Protein AF-A0A1Q5CRH5-F1 (afdb_monomer_lite)

Sequence (179 aa):
MADRIETHRKMARRMYQSQVDGYKVGRIERHGGWTADGQVHEPYELTLFSPKRGDWTVTVRPDYPDPNPEFQMYWTGMPDFGIRDYEVFPHEDGWVCRMVFKGTTRDGAEIVAHQVDFATVDEQGRVVRMEWYTDPNQWLRVWSAASGKTVDEVSALFNTLDGFQRLIDETIAGRDARG

Foldseek 3Di:
DVVLLVLLVVLVCQVAVQQQCVLVVVARDQAQSFFSVRADPDWDKAWEAEPLPGIDIDIDDRCPDGCNLVVNLLCLFFSNWGWPDKDWAGDNFHIKIWTKIWGAGPVGDIAIWTKIKDFGADPRRGGRYIYIYTDVVSVLVSLCSSQVNDSVQLVVLVVDPCSSVCSSVNRNVVSVVVD

Radius of gyration: 16.52 Å; chains: 1; bounding box: 41×30×46 Å

Secondary structure (DSSP, 8-state):
-HHHHHHHHHHHHHHHHHHHHHHHHTS-----TTBSSS---S-EEEEEEETTTEEEEEEE-TT----HHHHHHHHHH-TT-EEEEEEEEEETTEEEEEEEEEEE-TTS-EEEEEEEEEEEE-TTSBEEEEEEEE-HHHHHHHHHHHHS--HHHHHHHTTSTTHHHHHHHHHHHHHHTT-

Structure (mmCIF, N/CA/C/O backbone):
data_AF-A0A1Q5CRH5-F1
#
_entry.id   AF-A0A1Q5CRH5-F1
#
loop_
_atom_site.group_PDB
_atom_site.id
_atom_site.type_symbol
_atom_site.label_atom_id
_atom_site.label_alt_id
_atom_site.label_comp_id
_atom_site.label_asym_id
_atom_site.label_entity_id
_atom_site.label_seq_id
_atom_site.pdbx_PDB_ins_code
_atom_site.Cartn_x
_atom_site.Cartn_y
_atom_site.Cartn_z
_atom_site.occupancy
_atom_site.B_iso_or_equiv
_atom_site.auth_seq_id
_atom_site.auth_comp_id
_atom_site.auth_asym_id
_atom_site.auth_atom_id
_atom_site.pdbx_PDB_model_num
ATOM 1 N N . MET A 1 1 ? -18.816 -4.251 21.881 1.00 57.50 1 MET A N 1
ATOM 2 C CA . MET A 1 1 ? -17.862 -5.177 21.228 1.00 57.50 1 MET A CA 1
ATOM 3 C C . MET A 1 1 ? -18.204 -5.430 19.760 1.00 57.50 1 MET A C 1
ATOM 5 O O . MET A 1 1 ? -17.413 -5.019 18.925 1.00 57.50 1 MET A O 1
ATOM 9 N N . ALA A 1 2 ? -19.376 -5.986 19.408 1.00 65.56 2 ALA A N 1
ATOM 10 C CA . ALA A 1 2 ? -19.732 -6.278 18.002 1.00 65.56 2 ALA A CA 1
ATOM 11 C C . ALA A 1 2 ? -19.656 -5.065 17.041 1.00 65.56 2 ALA A C 1
ATOM 13 O O . ALA A 1 2 ? -19.235 -5.213 15.897 1.00 65.56 2 ALA A O 1
ATOM 14 N N . ASP A 1 3 ? -19.990 -3.865 17.522 1.00 88.00 3 ASP A N 1
ATOM 15 C CA . ASP A 1 3 ? -19.958 -2.626 16.730 1.00 88.00 3 ASP A CA 1
ATOM 16 C C . ASP A 1 3 ? -18.531 -2.162 16.362 1.00 88.00 3 ASP A C 1
ATOM 18 O O . ASP A 1 3 ? -18.284 -1.657 15.266 1.00 88.00 3 ASP A O 1
ATOM 22 N N . ARG A 1 4 ? -17.547 -2.418 17.237 1.00 93.94 4 ARG A N 1
ATOM 23 C CA . ARG A 1 4 ? -16.144 -2.011 17.032 1.00 93.94 4 ARG A CA 1
ATOM 24 C C . ARG A 1 4 ? -15.455 -2.884 15.981 1.00 93.94 4 ARG A C 1
ATOM 26 O O . ARG A 1 4 ? -14.857 -2.364 15.047 1.00 93.94 4 ARG A O 1
ATOM 33 N N . ILE A 1 5 ? -15.640 -4.203 16.067 1.00 97.12 5 ILE A N 1
ATOM 34 C CA . ILE A 1 5 ? -15.132 -5.161 15.069 1.00 97.12 5 ILE A CA 1
ATOM 35 C C . ILE A 1 5 ? -15.723 -4.866 13.681 1.00 97.12 5 ILE A C 1
ATOM 37 O O . ILE A 1 5 ? -15.003 -4.872 12.682 1.00 97.12 5 ILE A O 1
ATOM 41 N N . GLU A 1 6 ? -17.026 -4.578 13.597 1.00 96.69 6 GLU A N 1
ATOM 42 C CA . GLU A 1 6 ? -17.661 -4.207 12.326 1.00 96.69 6 GLU A CA 1
ATOM 43 C C . GLU A 1 6 ? -17.150 -2.860 11.795 1.00 96.69 6 GLU A C 1
ATOM 45 O O . GLU A 1 6 ? -16.916 -2.716 10.593 1.00 96.69 6 GLU A O 1
ATOM 50 N N . THR A 1 7 ? -16.912 -1.887 12.675 1.00 96.12 7 THR A N 1
ATOM 51 C CA . THR A 1 7 ? -16.286 -0.611 12.302 1.00 96.12 7 THR A CA 1
ATOM 52 C C . THR A 1 7 ? -14.900 -0.832 11.693 1.00 96.12 7 THR A C 1
ATOM 54 O O . THR A 1 7 ? -14.635 -0.343 10.595 1.00 96.12 7 THR A O 1
ATOM 57 N N . HIS A 1 8 ? -14.047 -1.644 12.320 1.00 97.69 8 HIS A N 1
ATOM 58 C CA . HIS A 1 8 ? -12.714 -1.957 11.796 1.00 97.69 8 HIS A CA 1
ATOM 59 C C . HIS A 1 8 ? -12.765 -2.714 10.466 1.00 97.69 8 HIS A C 1
ATOM 61 O O . HIS A 1 8 ? -12.000 -2.411 9.551 1.00 97.69 8 HIS A O 1
ATOM 67 N N . ARG A 1 9 ? -13.730 -3.627 10.296 1.00 96.94 9 ARG A N 1
ATOM 68 C CA . ARG A 1 9 ? -13.981 -4.292 9.008 1.00 96.94 9 ARG A CA 1
ATOM 69 C C . ARG A 1 9 ? -14.303 -3.283 7.902 1.00 96.94 9 ARG A C 1
ATOM 71 O O . ARG A 1 9 ? -13.765 -3.387 6.799 1.00 96.94 9 ARG A O 1
ATOM 78 N N . LYS A 1 10 ? -15.160 -2.295 8.184 1.00 95.44 10 LYS A N 1
ATOM 79 C CA . LYS A 1 10 ? -15.507 -1.225 7.232 1.00 95.44 10 LYS A CA 1
ATOM 80 C C . LYS A 1 10 ? -14.312 -0.323 6.927 1.00 95.44 10 LYS A C 1
ATOM 82 O O . LYS A 1 10 ? -14.098 0.003 5.760 1.00 95.44 10 LYS A O 1
ATOM 87 N N . MET A 1 11 ? -13.528 0.048 7.941 1.00 96.19 11 MET A N 1
ATOM 88 C CA . MET A 1 11 ? -12.302 0.838 7.777 1.00 96.19 11 MET A CA 1
ATOM 89 C C . MET A 1 11 ? -11.299 0.129 6.863 1.00 96.19 11 MET A C 1
ATOM 91 O O . MET A 1 11 ? -10.897 0.703 5.851 1.00 96.19 11 MET A O 1
ATOM 95 N N . ALA A 1 12 ? -10.984 -1.137 7.150 1.00 96.06 12 ALA A N 1
ATOM 96 C CA . ALA A 1 12 ? -10.103 -1.961 6.328 1.00 96.06 12 ALA A CA 1
ATOM 97 C C . ALA A 1 12 ? -10.615 -2.064 4.884 1.00 96.06 12 ALA A C 1
ATOM 99 O O . ALA A 1 12 ? -9.868 -1.842 3.934 1.00 96.06 12 ALA A O 1
ATOM 100 N N . ARG A 1 13 ? -11.917 -2.318 4.691 1.00 94.25 13 ARG A N 1
ATOM 101 C CA . ARG A 1 13 ? -12.504 -2.366 3.346 1.00 94.25 13 ARG A CA 1
ATOM 102 C C . ARG A 1 13 ? -12.316 -1.049 2.593 1.00 94.25 13 ARG A C 1
ATOM 104 O O . ARG A 1 13 ? -11.924 -1.090 1.432 1.00 94.25 13 ARG A O 1
ATOM 111 N N . ARG A 1 14 ? -12.560 0.103 3.231 1.00 91.94 14 ARG A N 1
ATOM 112 C CA . ARG A 1 14 ? -12.298 1.417 2.614 1.00 91.94 14 ARG A CA 1
ATOM 113 C C . ARG A 1 14 ? -10.829 1.560 2.222 1.00 91.94 14 ARG A C 1
ATOM 115 O O . ARG A 1 14 ? -10.560 2.017 1.121 1.00 91.94 14 ARG A O 1
ATOM 122 N N . MET A 1 15 ? -9.907 1.136 3.085 1.00 91.56 15 MET A N 1
ATOM 123 C CA . MET A 1 15 ? -8.467 1.238 2.840 1.00 91.56 15 MET A CA 1
ATOM 124 C C . MET A 1 15 ? -7.998 0.426 1.624 1.00 91.56 15 MET A C 1
ATOM 126 O O . MET A 1 15 ? -7.237 0.938 0.807 1.00 91.56 15 MET A O 1
ATOM 130 N N . TYR A 1 16 ? -8.446 -0.826 1.497 1.00 94.19 16 TYR A N 1
ATOM 131 C CA . TYR A 1 16 ? -7.908 -1.749 0.490 1.00 94.19 16 TYR A CA 1
ATOM 132 C C . TYR A 1 16 ? -8.690 -1.758 -0.827 1.00 94.19 16 TYR A C 1
ATOM 134 O O . TYR A 1 16 ? -8.110 -2.047 -1.871 1.00 94.19 16 TYR A O 1
ATOM 142 N N . GLN A 1 17 ? -9.981 -1.402 -0.829 1.00 92.75 17 GLN A N 1
ATOM 143 C CA . GLN A 1 17 ? -10.807 -1.461 -2.044 1.00 92.75 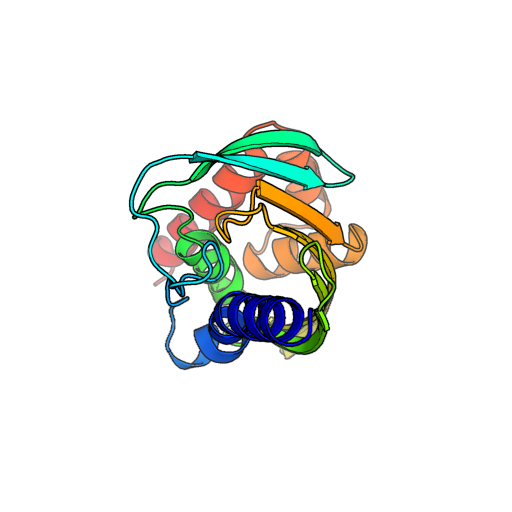17 GLN A CA 1
ATOM 144 C C . GLN A 1 17 ? -10.270 -0.561 -3.169 1.00 92.75 17 GLN A C 1
ATOM 146 O O . GLN A 1 17 ? -10.294 -0.963 -4.331 1.00 92.75 17 GLN A O 1
ATOM 151 N N . SER A 1 18 ? -9.726 0.621 -2.855 1.00 90.75 18 SER A N 1
ATOM 152 C CA . SER A 1 18 ? -9.128 1.479 -3.889 1.00 90.75 18 SER A CA 1
ATOM 153 C C . SER A 1 18 ? -7.883 0.862 -4.519 1.00 90.75 18 SER A C 1
ATOM 155 O O . SER A 1 18 ? -7.620 1.110 -5.688 1.00 90.75 18 SER A O 1
ATOM 157 N N . GLN A 1 19 ? -7.151 0.014 -3.800 1.00 93.81 19 GLN A N 1
ATOM 158 C CA . GLN A 1 19 ? -5.994 -0.711 -4.333 1.00 93.81 19 GLN A CA 1
ATOM 159 C C . GLN A 1 19 ? -6.399 -1.947 -5.154 1.00 93.81 19 GLN A C 1
ATOM 161 O O . GLN A 1 19 ? -5.627 -2.410 -5.994 1.00 93.81 19 GLN A O 1
ATOM 166 N N . VAL A 1 20 ? -7.613 -2.468 -4.944 1.00 95.25 20 VAL A N 1
ATOM 167 C CA . VAL A 1 20 ? -8.222 -3.517 -5.782 1.00 95.25 20 VAL A CA 1
ATOM 168 C C . VAL A 1 20 ? -8.692 -2.939 -7.117 1.00 95.25 20 VAL A C 1
ATOM 170 O O . VAL A 1 20 ? -8.466 -3.529 -8.173 1.00 95.25 20 VAL A O 1
ATOM 173 N N . ASP A 1 21 ? -9.356 -1.782 -7.084 1.00 94.50 21 ASP A N 1
ATOM 174 C CA . ASP A 1 21 ? -10.019 -1.215 -8.263 1.00 94.50 21 ASP A CA 1
ATOM 175 C C . ASP A 1 21 ? -9.218 -0.118 -8.968 1.00 94.50 21 ASP A C 1
ATOM 177 O O . ASP A 1 21 ? -9.539 0.231 -10.104 1.00 94.50 21 ASP A O 1
ATOM 181 N N . GLY A 1 22 ? -8.165 0.406 -8.340 1.00 92.88 22 GLY A N 1
ATOM 182 C CA . GLY A 1 22 ? -7.476 1.609 -8.800 1.00 92.88 22 GLY A CA 1
ATOM 183 C C . GLY A 1 22 ? -6.923 1.511 -10.214 1.00 92.88 22 GLY A C 1
ATOM 184 O O . GLY A 1 22 ? -7.047 2.460 -10.983 1.00 92.88 22 GLY A O 1
ATOM 185 N N . TYR A 1 23 ? -6.412 0.339 -10.602 1.00 93.56 23 TYR A N 1
ATOM 186 C CA . TYR A 1 23 ? -5.888 0.111 -11.952 1.00 93.56 23 TYR A CA 1
ATOM 187 C C . TYR A 1 23 ? -6.978 0.227 -13.034 1.00 93.56 23 TYR A C 1
ATOM 189 O O . TYR A 1 23 ? -6.695 0.607 -14.166 1.00 93.56 23 TYR A O 1
ATOM 197 N N . LYS A 1 24 ? -8.245 -0.059 -12.697 1.00 94.06 24 LYS A N 1
ATOM 198 C CA . LYS A 1 24 ? -9.378 0.022 -13.638 1.00 94.06 24 LYS A CA 1
ATOM 199 C C . LYS A 1 24 ? -9.745 1.466 -13.962 1.00 94.06 24 LYS A C 1
ATOM 201 O O . LYS A 1 24 ? -10.262 1.739 -15.040 1.00 94.06 24 LYS A O 1
ATOM 206 N N . VAL A 1 25 ? -9.517 2.369 -13.011 1.00 93.19 25 VAL A N 1
ATOM 207 C CA . VAL A 1 25 ? -9.878 3.793 -13.103 1.00 93.19 25 VAL A CA 1
ATOM 208 C C . VAL A 1 25 ? -8.656 4.708 -13.227 1.00 93.19 25 VAL A C 1
ATOM 210 O O . VAL A 1 25 ? -8.808 5.920 -13.345 1.00 93.19 25 VAL A O 1
ATOM 213 N N . GLY A 1 26 ? -7.448 4.140 -13.205 1.00 92.94 26 GLY A N 1
ATOM 214 C CA . GLY A 1 26 ? -6.181 4.858 -13.324 1.00 92.94 26 GLY A CA 1
ATOM 215 C C . GLY A 1 26 ? -5.833 5.743 -12.125 1.00 92.94 26 GLY A C 1
ATOM 216 O O . GLY A 1 26 ? -5.018 6.653 -12.274 1.00 92.94 26 GLY A O 1
ATOM 217 N N . ARG A 1 27 ? -6.441 5.519 -10.951 1.00 93.62 27 ARG A N 1
ATOM 218 C CA . ARG A 1 27 ? -6.162 6.276 -9.718 1.00 93.62 27 ARG A CA 1
ATOM 219 C C . ARG A 1 27 ? -6.552 5.509 -8.461 1.00 93.62 27 ARG A C 1
ATOM 221 O O . ARG A 1 27 ? -7.506 4.738 -8.469 1.00 93.62 27 ARG A O 1
ATOM 228 N N . ILE A 1 28 ? -5.849 5.771 -7.367 1.00 91.62 28 ILE A N 1
ATOM 229 C CA . ILE A 1 28 ? -6.234 5.315 -6.034 1.00 91.62 28 ILE A CA 1
ATOM 230 C C . ILE A 1 28 ? -7.099 6.394 -5.403 1.00 91.62 28 ILE A C 1
ATOM 232 O O . ILE A 1 28 ? -6.648 7.507 -5.125 1.00 91.62 28 ILE A O 1
ATOM 236 N N . GLU A 1 29 ? -8.362 6.062 -5.176 1.00 85.69 29 GLU A N 1
ATOM 237 C CA . GLU A 1 29 ? -9.244 6.918 -4.401 1.00 85.69 29 GLU A CA 1
ATOM 238 C C . GLU A 1 29 ? -8.731 7.020 -2.961 1.00 85.69 29 GLU A C 1
ATOM 240 O O . GLU A 1 29 ? -8.411 6.013 -2.316 1.00 85.69 29 GLU A O 1
ATOM 245 N N . ARG A 1 30 ? -8.686 8.250 -2.441 1.00 74.38 30 ARG A N 1
ATOM 246 C CA . ARG A 1 30 ? -8.348 8.525 -1.041 1.00 74.38 30 ARG A CA 1
ATOM 247 C C . ARG A 1 30 ? -9.538 8.148 -0.166 1.00 74.38 30 ARG A C 1
ATOM 249 O O . ARG A 1 30 ? -10.327 8.984 0.262 1.00 74.38 30 ARG A O 1
ATOM 256 N N . HIS A 1 31 ? -9.729 6.856 0.031 1.00 64.56 31 HIS A N 1
ATOM 257 C CA . HIS A 1 31 ? -10.769 6.351 0.904 1.00 64.56 31 HIS A CA 1
ATOM 258 C C . HIS A 1 31 ? -10.278 6.423 2.349 1.00 64.56 31 HIS A C 1
ATOM 260 O O . HIS A 1 31 ? -9.211 5.906 2.673 1.00 64.56 31 HIS A O 1
ATOM 266 N N . GLY A 1 32 ? -11.058 7.073 3.216 1.00 75.44 32 GLY A N 1
ATOM 267 C CA . GLY A 1 32 ? -10.768 7.279 4.636 1.00 75.44 32 GLY A CA 1
ATOM 268 C C . GLY A 1 32 ? -10.768 5.991 5.466 1.00 75.44 32 GLY A C 1
ATOM 269 O O . GLY A 1 32 ? -11.573 5.809 6.372 1.00 75.44 32 GLY A O 1
ATOM 270 N N . GLY A 1 33 ? -9.878 5.053 5.162 1.00 84.94 33 GLY A N 1
ATOM 271 C CA . GLY A 1 33 ? -9.592 3.914 6.033 1.00 84.94 33 GLY A CA 1
ATOM 272 C C . GLY A 1 33 ? -8.888 4.323 7.331 1.00 84.94 33 GLY A C 1
ATOM 273 O O . GLY A 1 33 ? -8.832 3.530 8.261 1.00 84.94 33 GLY A O 1
ATOM 274 N N . TRP A 1 34 ? -8.381 5.557 7.397 1.00 92.62 34 TRP A N 1
ATOM 275 C CA . TRP A 1 34 ? -7.610 6.094 8.520 1.00 92.62 34 TRP A CA 1
ATOM 276 C C . TRP A 1 34 ? -8.451 6.442 9.747 1.00 92.62 34 TRP A C 1
ATOM 278 O O . TRP A 1 34 ? -7.933 6.423 10.858 1.00 92.62 34 TRP A O 1
ATOM 288 N N . THR A 1 35 ? -9.744 6.716 9.568 1.00 93.88 35 THR A N 1
ATOM 289 C CA . THR A 1 35 ? -10.670 7.020 10.665 1.00 93.88 35 THR A CA 1
ATOM 290 C C . THR A 1 35 ? -11.991 6.271 10.495 1.00 93.88 35 THR A C 1
ATOM 292 O O . THR A 1 35 ? -12.357 5.864 9.388 1.00 93.88 35 THR A O 1
ATOM 295 N N . ALA A 1 36 ? -12.730 6.067 11.586 1.00 94.31 36 ALA A N 1
ATOM 296 C CA . ALA A 1 36 ? -14.003 5.345 11.592 1.00 94.31 36 ALA A CA 1
ATOM 297 C C . ALA A 1 36 ? -15.079 6.014 10.717 1.00 94.31 36 ALA A C 1
ATOM 299 O O . ALA A 1 36 ? -15.804 5.333 9.984 1.00 94.31 36 ALA A O 1
ATOM 300 N N . ASP A 1 37 ? -15.138 7.342 10.703 1.00 92.44 37 ASP A N 1
ATOM 301 C CA . ASP A 1 37 ? -16.061 8.121 9.870 1.00 92.44 37 ASP A CA 1
ATOM 302 C C . ASP A 1 37 ? -15.543 8.369 8.442 1.00 92.44 37 ASP A C 1
ATOM 304 O O . ASP A 1 37 ? -16.307 8.745 7.554 1.00 92.44 37 ASP A O 1
ATOM 308 N N . GLY A 1 38 ? -14.267 8.076 8.190 1.00 89.81 38 GLY A N 1
ATOM 309 C CA . GLY A 1 38 ? -13.615 8.267 6.905 1.00 89.81 38 GLY A CA 1
ATOM 310 C C . GLY A 1 38 ? -13.142 9.688 6.624 1.00 89.81 38 GLY A C 1
ATOM 311 O O . GLY A 1 38 ? -12.799 9.980 5.478 1.00 89.81 38 GLY A O 1
ATOM 312 N N . GLN A 1 39 ? -13.106 10.553 7.637 1.00 89.56 39 GLN A N 1
ATOM 313 C CA . GLN A 1 39 ? -12.581 11.909 7.539 1.00 89.56 39 GLN A CA 1
ATOM 314 C C . GLN A 1 39 ? -11.532 12.179 8.623 1.00 89.56 39 GLN A C 1
ATOM 316 O O . GLN A 1 39 ? -11.745 11.948 9.810 1.00 89.56 39 GLN A O 1
ATOM 321 N N . VAL A 1 40 ? -10.383 12.710 8.207 1.00 90.06 40 VAL A N 1
ATOM 322 C CA . VAL A 1 40 ? -9.378 13.242 9.131 1.00 90.06 40 VAL A CA 1
ATOM 323 C C . VAL A 1 40 ? -9.760 14.692 9.424 1.00 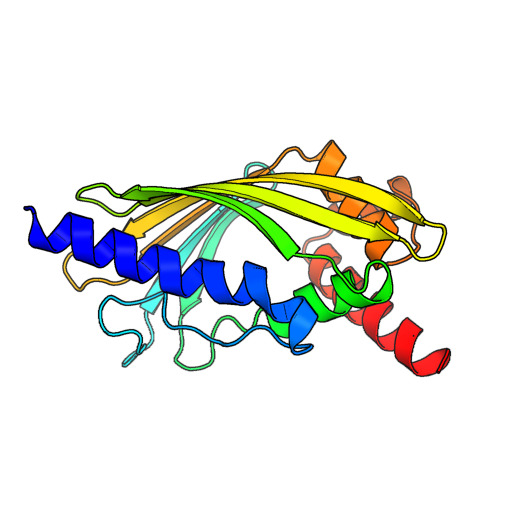90.06 40 VAL A C 1
ATOM 325 O O . VAL A 1 40 ? -9.588 15.553 8.566 1.00 90.06 40 VAL A O 1
ATOM 328 N N . HIS A 1 41 ? -10.309 14.960 10.609 1.00 88.50 41 HIS A N 1
ATOM 329 C CA . HIS A 1 41 ? -10.746 16.313 11.007 1.00 88.50 41 HIS A CA 1
ATOM 330 C C . HIS A 1 41 ? -9.608 17.182 11.533 1.00 88.50 41 HIS A C 1
ATOM 332 O O . HIS A 1 41 ? -9.599 18.395 11.341 1.00 88.50 41 HIS A O 1
ATOM 338 N N . GLU A 1 42 ? -8.636 16.556 12.185 1.00 90.75 42 GLU A N 1
ATOM 339 C CA . GLU A 1 42 ? -7.476 17.211 12.772 1.00 90.75 42 GLU A CA 1
ATOM 340 C C . GLU A 1 42 ? -6.230 16.352 12.548 1.00 90.75 42 GLU A C 1
ATOM 342 O O . GLU A 1 42 ? -6.343 15.121 12.486 1.00 90.75 42 GLU A O 1
ATOM 347 N N . PRO A 1 43 ? -5.044 16.966 12.402 1.00 93.88 43 PRO A N 1
ATOM 348 C CA . PRO A 1 43 ? -3.820 16.203 12.274 1.00 93.88 43 PRO A CA 1
ATOM 349 C C . PRO A 1 43 ? -3.546 15.348 13.511 1.00 93.88 43 PRO A C 1
ATOM 351 O O . PRO A 1 43 ? -3.731 15.807 14.637 1.00 93.88 43 PRO A O 1
ATOM 354 N N . TYR A 1 44 ? -3.052 14.132 13.306 1.00 95.38 44 TYR A N 1
ATOM 355 C CA . TYR A 1 44 ? -2.660 13.239 14.395 1.00 95.38 44 TYR A CA 1
ATOM 356 C C . TYR A 1 44 ? -1.439 12.399 14.003 1.00 95.38 44 TYR A C 1
ATOM 358 O O . TYR A 1 44 ? -1.082 12.305 12.826 1.00 95.38 44 TYR A O 1
ATOM 366 N N . GLU A 1 45 ? -0.754 11.830 14.992 1.00 96.38 45 GLU A N 1
ATOM 367 C CA . GLU A 1 45 ? 0.438 11.014 14.760 1.00 96.38 45 GLU A CA 1
ATOM 368 C C . GLU A 1 45 ? 0.072 9.562 14.441 1.00 96.38 45 GLU A C 1
ATOM 370 O O . GLU A 1 45 ? -0.741 8.941 15.123 1.00 96.38 45 GLU A O 1
ATOM 375 N N . LEU A 1 46 ? 0.708 9.021 13.404 1.00 96.31 46 LEU A N 1
ATOM 376 C CA . LEU A 1 46 ? 0.649 7.616 13.025 1.00 96.31 46 LEU A CA 1
ATOM 377 C C . LEU A 1 46 ? 2.053 7.030 13.124 1.00 96.31 46 LEU A C 1
ATOM 379 O O . LEU A 1 46 ? 2.983 7.515 12.474 1.00 96.31 46 LEU A O 1
ATOM 383 N N . THR A 1 47 ? 2.188 5.960 13.901 1.00 97.81 47 THR A N 1
ATOM 384 C CA . THR A 1 47 ? 3.407 5.153 13.928 1.00 97.81 47 THR A CA 1
ATOM 385 C C . THR A 1 47 ? 3.361 4.132 12.800 1.00 97.81 47 THR A C 1
ATOM 387 O O . THR A 1 47 ? 2.416 3.357 12.675 1.00 97.81 47 THR A O 1
ATOM 390 N N . LEU A 1 48 ? 4.396 4.112 11.979 1.00 95.81 48 LEU A N 1
ATOM 391 C CA . LEU A 1 48 ? 4.577 3.171 10.890 1.00 95.81 48 LEU A CA 1
ATOM 392 C C . LEU A 1 48 ? 5.722 2.216 11.215 1.00 95.81 48 LEU A C 1
ATOM 394 O O . LEU A 1 48 ? 6.722 2.630 11.800 1.00 95.81 48 LEU A O 1
ATOM 398 N N . PHE A 1 49 ? 5.588 0.957 10.804 1.00 96.12 49 PHE A N 1
ATOM 399 C CA . PHE A 1 49 ? 6.631 -0.052 10.947 1.00 96.12 49 PHE A CA 1
ATOM 400 C C . PHE A 1 49 ? 6.809 -0.870 9.669 1.00 96.12 49 PHE A C 1
ATOM 402 O O . PHE A 1 49 ? 5.851 -1.259 9.003 1.00 96.12 49 PHE A O 1
ATOM 409 N N . SER A 1 50 ? 8.062 -1.201 9.366 1.00 91.38 50 SER A N 1
ATOM 410 C CA . SER A 1 50 ? 8.401 -2.279 8.440 1.00 91.38 50 SER A CA 1
ATOM 411 C C . SER A 1 50 ? 9.671 -2.982 8.920 1.00 91.38 50 SER A C 1
ATOM 413 O O . SER A 1 50 ? 10.555 -2.310 9.465 1.00 91.38 50 SER A O 1
ATOM 415 N N . PRO A 1 51 ? 9.843 -4.291 8.657 1.00 89.38 51 PRO A N 1
ATOM 416 C CA . PRO A 1 51 ? 11.056 -5.014 9.039 1.00 89.38 5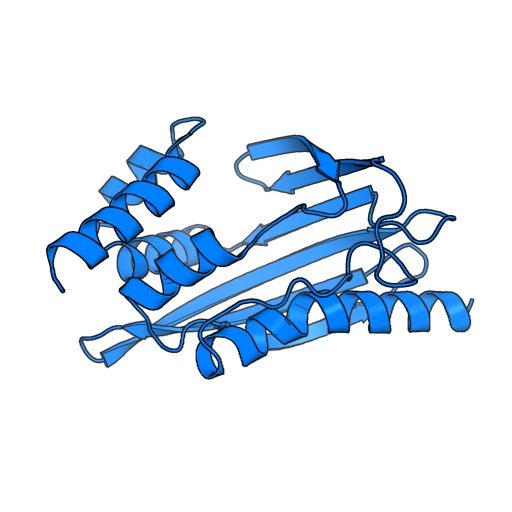1 PRO A CA 1
ATOM 417 C C . PRO A 1 51 ? 12.355 -4.368 8.540 1.00 89.38 51 PRO A C 1
ATOM 419 O O . PRO A 1 51 ? 13.389 -4.480 9.190 1.00 89.38 51 PRO A O 1
ATOM 422 N N . LYS A 1 52 ? 12.309 -3.679 7.391 1.00 84.50 52 LYS A N 1
ATOM 423 C CA . LYS A 1 52 ? 13.478 -3.020 6.796 1.00 84.50 52 LYS A CA 1
ATOM 424 C C . LYS A 1 52 ? 13.827 -1.687 7.463 1.00 84.50 52 LYS A C 1
ATOM 426 O O . LYS A 1 52 ? 15.007 -1.381 7.602 1.00 84.50 52 LYS A O 1
ATOM 431 N N . ARG A 1 53 ? 12.825 -0.873 7.813 1.00 86.19 53 ARG A N 1
ATOM 432 C CA . ARG A 1 53 ? 13.026 0.503 8.305 1.00 86.19 53 ARG A CA 1
ATOM 433 C C . ARG A 1 53 ? 12.984 0.618 9.832 1.00 86.19 53 ARG A C 1
ATOM 435 O O . ARG A 1 53 ? 13.530 1.578 10.365 1.00 86.19 53 ARG A O 1
ATOM 442 N N . GLY A 1 54 ? 12.367 -0.337 10.525 1.00 91.94 54 GLY A N 1
ATOM 443 C CA . GLY A 1 54 ? 11.990 -0.175 11.929 1.00 91.94 54 GLY A CA 1
ATOM 444 C C . GLY A 1 54 ? 10.782 0.751 12.072 1.00 91.94 54 GLY A C 1
ATOM 445 O O . GLY A 1 54 ? 10.002 0.884 11.129 1.00 91.94 54 GLY A O 1
ATOM 446 N N . ASP A 1 55 ? 10.628 1.375 13.239 1.00 96.06 55 ASP A N 1
ATOM 447 C CA . ASP A 1 55 ? 9.548 2.327 13.514 1.00 96.06 55 ASP A CA 1
ATOM 448 C C . ASP A 1 55 ? 9.879 3.745 13.019 1.00 96.06 55 ASP A C 1
ATOM 450 O O . ASP A 1 55 ? 11.014 4.219 13.124 1.00 96.06 55 ASP A O 1
ATOM 454 N N . TRP A 1 56 ? 8.869 4.456 12.520 1.00 94.38 56 TRP A N 1
ATOM 455 C CA . TRP A 1 56 ? 8.922 5.902 12.299 1.00 94.38 56 TRP A CA 1
ATOM 456 C C . TRP A 1 56 ? 7.534 6.526 12.427 1.00 94.38 56 TRP A C 1
ATOM 458 O O . TRP A 1 56 ? 6.524 5.859 12.234 1.00 94.38 56 TRP A O 1
ATOM 468 N N . THR A 1 57 ? 7.481 7.824 12.705 1.00 95.12 57 THR A N 1
ATOM 469 C CA . THR A 1 57 ? 6.215 8.549 12.860 1.00 95.12 57 THR A CA 1
ATOM 470 C C . THR A 1 57 ? 5.971 9.468 11.674 1.00 95.12 57 THR A C 1
ATOM 472 O O . THR A 1 57 ? 6.899 10.060 11.116 1.00 95.12 57 THR A O 1
ATOM 475 N N . VAL A 1 58 ? 4.705 9.596 11.294 1.00 92.81 58 VAL A N 1
ATOM 476 C CA . VAL A 1 58 ? 4.220 10.561 10.305 1.00 92.81 58 VAL A CA 1
ATOM 477 C C . VAL A 1 58 ? 3.012 11.302 10.864 1.00 92.81 58 VAL A C 1
ATOM 479 O O . VAL A 1 58 ? 2.281 10.783 11.706 1.00 92.81 58 VAL A O 1
ATOM 482 N N . THR A 1 59 ? 2.782 12.522 10.387 1.00 94.75 59 THR A N 1
ATOM 483 C CA . THR A 1 59 ? 1.554 13.257 10.697 1.00 94.75 59 THR A CA 1
ATOM 484 C C . THR A 1 59 ? 0.501 12.941 9.645 1.00 94.75 59 THR A C 1
ATOM 486 O O . THR A 1 59 ? 0.654 13.330 8.486 1.00 94.75 59 THR A O 1
ATOM 489 N N . VAL A 1 60 ? -0.587 12.294 10.054 1.00 91.94 60 VAL A N 1
ATOM 490 C CA . VAL A 1 60 ? -1.782 12.156 9.222 1.00 91.94 60 VAL A CA 1
ATOM 491 C C . VAL A 1 60 ? -2.491 13.501 9.177 1.00 91.94 60 VAL A C 1
ATOM 493 O O . VAL A 1 60 ? -2.658 14.167 10.192 1.00 91.94 60 VAL A O 1
ATOM 496 N N . ARG A 1 61 ? -2.871 13.919 7.977 1.00 90.69 61 ARG A N 1
ATOM 497 C CA . ARG A 1 61 ? -3.539 15.179 7.646 1.00 90.69 61 ARG A CA 1
ATOM 498 C C . ARG A 1 61 ? -4.687 14.872 6.678 1.00 90.69 61 ARG A C 1
ATOM 500 O O . ARG A 1 61 ? -4.674 13.797 6.082 1.00 90.69 61 ARG A O 1
ATOM 507 N N . PRO A 1 62 ? -5.655 15.781 6.478 1.00 84.50 62 PRO A N 1
ATOM 508 C CA . PRO A 1 62 ? -6.763 15.562 5.539 1.00 84.50 62 PRO A CA 1
ATOM 509 C C . PRO A 1 62 ? -6.332 15.170 4.117 1.00 84.50 62 PRO A C 1
ATOM 511 O O . PRO A 1 62 ? -7.055 14.474 3.408 1.00 84.50 62 PRO A O 1
ATOM 514 N N . ASP A 1 63 ? -5.149 15.605 3.694 1.00 79.38 63 ASP A N 1
ATOM 515 C CA . ASP A 1 63 ? -4.551 15.334 2.391 1.00 79.38 63 ASP A CA 1
ATOM 516 C C . ASP A 1 63 ? -3.573 14.144 2.376 1.00 79.38 63 ASP A C 1
ATOM 518 O O . ASP A 1 63 ? -3.033 13.828 1.315 1.00 79.38 63 ASP A O 1
ATOM 522 N N . TYR A 1 64 ? -3.367 13.472 3.512 1.00 73.75 64 TYR A N 1
ATOM 523 C CA . TYR A 1 64 ? -2.347 12.444 3.714 1.00 73.75 64 TYR A CA 1
ATOM 524 C C . TYR A 1 64 ? -2.943 11.052 3.998 1.00 73.75 64 TYR A C 1
ATOM 526 O O . TYR A 1 64 ? -3.955 10.953 4.695 1.00 73.75 64 TYR A O 1
ATOM 534 N N . PRO A 1 65 ? -2.266 9.963 3.589 1.00 75.62 65 PRO A N 1
ATOM 535 C CA . PRO A 1 65 ? -1.248 9.889 2.544 1.00 75.62 65 PRO A CA 1
ATOM 536 C C . PRO A 1 65 ? -1.904 9.936 1.158 1.00 75.62 65 PRO A C 1
ATOM 538 O O . PRO A 1 65 ? -3.042 9.495 0.986 1.00 75.62 65 PRO A O 1
ATOM 541 N N . ASP A 1 66 ? -1.174 10.427 0.157 1.00 85.69 66 ASP A N 1
ATOM 542 C CA . ASP A 1 66 ? -1.553 10.229 -1.241 1.00 85.69 66 ASP A CA 1
ATOM 543 C C . ASP A 1 66 ? -0.801 9.021 -1.818 1.00 85.69 66 ASP A C 1
ATOM 545 O O . ASP A 1 66 ? 0.383 9.147 -2.130 1.00 85.69 66 ASP A O 1
ATOM 549 N N . PRO A 1 67 ? -1.448 7.853 -1.970 1.00 88.75 67 PRO A N 1
ATOM 550 C CA . PRO A 1 67 ? -0.809 6.673 -2.549 1.00 88.75 67 PRO A CA 1
ATOM 551 C C . PRO A 1 67 ? -0.693 6.747 -4.081 1.00 88.75 67 PRO A C 1
ATOM 553 O O . PRO A 1 67 ? -0.102 5.858 -4.691 1.00 88.75 67 PRO A O 1
ATOM 556 N N . ASN A 1 68 ? -1.262 7.766 -4.741 1.00 92.50 68 ASN A N 1
ATOM 557 C CA . ASN A 1 68 ? -1.283 7.812 -6.204 1.00 92.50 68 ASN A CA 1
ATOM 558 C C . ASN A 1 68 ? 0.111 7.780 -6.845 1.00 92.50 68 ASN A C 1
ATOM 560 O O . ASN A 1 68 ? 0.273 6.982 -7.763 1.00 92.50 68 ASN A O 1
ATOM 564 N N . PRO A 1 69 ? 1.124 8.556 -6.408 1.00 94.19 69 PRO A N 1
ATOM 565 C CA . PRO A 1 69 ? 2.451 8.506 -7.026 1.00 94.19 69 PRO A CA 1
ATOM 566 C C . PRO A 1 69 ? 3.062 7.099 -7.020 1.00 94.19 69 PRO A C 1
ATOM 568 O O . PRO A 1 69 ? 3.574 6.633 -8.036 1.00 94.19 69 PRO A O 1
ATOM 571 N N . GLU A 1 70 ? 2.928 6.380 -5.907 1.00 94.38 70 GLU A N 1
ATOM 572 C CA . GLU A 1 70 ? 3.402 5.003 -5.785 1.00 94.38 70 GLU A CA 1
ATOM 573 C C . GLU A 1 70 ? 2.690 4.063 -6.774 1.00 94.38 70 GLU A C 1
ATOM 575 O O . GLU A 1 70 ? 3.337 3.324 -7.517 1.00 94.38 70 GLU A O 1
ATOM 580 N N . PHE A 1 71 ? 1.359 4.120 -6.858 1.00 95.88 71 PHE A N 1
ATOM 581 C CA . PHE A 1 71 ? 0.616 3.269 -7.793 1.00 95.88 71 PHE A CA 1
ATOM 582 C C . PHE A 1 71 ? 0.824 3.661 -9.261 1.00 95.88 71 PHE A C 1
ATOM 584 O O . 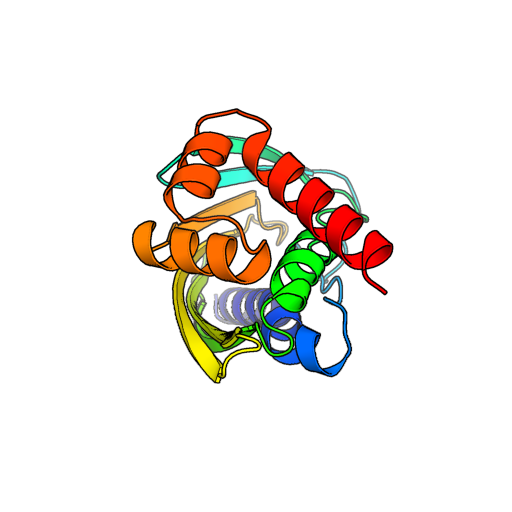PHE A 1 71 ? 0.880 2.787 -10.123 1.00 95.88 71 PHE A O 1
ATOM 591 N N . GLN A 1 72 ? 1.026 4.946 -9.563 1.00 96.06 72 GLN A N 1
ATOM 592 C CA . GLN A 1 72 ? 1.398 5.407 -10.905 1.00 96.06 72 GLN A CA 1
ATOM 593 C C . GLN A 1 72 ? 2.773 4.879 -11.333 1.00 96.06 72 GLN A C 1
ATOM 595 O O . GLN A 1 72 ? 2.961 4.522 -12.502 1.00 96.06 72 GLN A O 1
ATOM 600 N N . MET A 1 73 ? 3.723 4.775 -10.398 1.00 96.69 73 MET A N 1
ATOM 601 C CA . MET A 1 73 ? 4.984 4.075 -10.639 1.00 96.69 73 MET A CA 1
ATOM 602 C C . MET A 1 73 ? 4.715 2.604 -10.991 1.00 96.69 73 MET A C 1
ATOM 604 O O . MET A 1 73 ? 5.183 2.151 -12.034 1.00 96.69 73 MET A O 1
ATOM 608 N N . TYR A 1 74 ? 3.915 1.871 -10.203 1.00 97.44 74 TYR A N 1
ATOM 609 C CA . TYR A 1 74 ? 3.576 0.470 -10.510 1.00 97.44 74 TYR A CA 1
ATOM 610 C C . TYR A 1 74 ? 2.946 0.302 -11.898 1.00 97.44 74 TYR A C 1
ATOM 612 O O . TYR A 1 74 ? 3.402 -0.524 -12.694 1.00 97.44 74 TYR A O 1
ATOM 620 N N . TRP A 1 75 ? 1.963 1.139 -12.230 1.00 97.06 75 TRP A N 1
ATOM 621 C CA . TRP A 1 75 ? 1.247 1.085 -13.506 1.00 97.06 75 TRP A CA 1
ATOM 622 C C . TRP A 1 75 ? 2.083 1.498 -14.718 1.00 97.06 75 TRP A C 1
ATOM 624 O O . TRP A 1 75 ? 1.688 1.234 -15.853 1.00 97.06 75 TRP A O 1
ATOM 634 N N . THR A 1 76 ? 3.266 2.084 -14.509 1.00 95.00 76 THR A N 1
ATOM 635 C CA . THR A 1 76 ? 4.212 2.351 -15.600 1.00 95.00 76 THR A CA 1
ATOM 636 C C . THR A 1 76 ? 4.700 1.046 -16.232 1.00 95.00 76 THR A C 1
ATOM 638 O O . THR A 1 76 ? 4.680 0.915 -17.461 1.00 95.00 76 THR A O 1
ATOM 641 N N . GLY A 1 77 ? 5.097 0.072 -15.409 1.00 95.12 77 GLY A N 1
ATOM 642 C CA . GLY A 1 77 ? 5.572 -1.238 -15.861 1.00 95.12 77 GLY A CA 1
ATOM 643 C C . GLY A 1 77 ? 4.487 -2.313 -15.940 1.00 95.12 77 GLY A C 1
ATOM 644 O O . GLY A 1 77 ? 4.572 -3.201 -16.789 1.00 95.12 77 GLY A O 1
ATOM 645 N N . MET A 1 78 ? 3.459 -2.213 -15.092 1.00 97.56 78 MET A N 1
ATOM 646 C CA . MET A 1 78 ? 2.401 -3.216 -14.928 1.00 97.56 78 MET A CA 1
ATOM 647 C C . MET A 1 78 ? 1.015 -2.545 -14.864 1.00 97.56 78 MET A C 1
ATOM 649 O O . MET A 1 78 ? 0.532 -2.244 -13.770 1.00 97.56 78 MET A O 1
ATOM 653 N N . PRO A 1 79 ? 0.356 -2.274 -16.007 1.00 96.25 79 PRO A N 1
ATOM 654 C CA . PRO A 1 79 ? -0.869 -1.460 -16.066 1.00 96.25 79 PRO A CA 1
ATOM 655 C C . PRO A 1 79 ? -2.066 -1.998 -15.269 1.00 96.25 79 PRO A C 1
ATOM 657 O O . PRO A 1 79 ? -2.991 -1.255 -14.960 1.00 96.25 79 PRO A O 1
ATOM 660 N N . ASP A 1 80 ? -2.068 -3.288 -14.955 1.00 97.25 80 ASP A N 1
ATOM 661 C CA . ASP A 1 80 ? -3.105 -3.984 -14.199 1.00 97.25 80 ASP A CA 1
ATOM 662 C C . ASP A 1 80 ? -2.675 -4.302 -12.754 1.00 97.25 80 ASP A C 1
ATOM 664 O O . ASP A 1 80 ? -3.339 -5.090 -12.080 1.00 97.25 80 ASP A O 1
ATOM 668 N N . PHE A 1 81 ? -1.570 -3.733 -12.264 1.00 98.25 81 PHE A N 1
ATOM 669 C CA . PHE A 1 81 ? -1.066 -4.041 -10.927 1.00 98.25 81 PHE A CA 1
ATOM 670 C C . PHE A 1 81 ? -2.019 -3.564 -9.823 1.00 98.25 81 PHE A C 1
ATOM 672 O O . PHE A 1 81 ? -2.444 -2.408 -9.800 1.00 98.25 81 PHE A O 1
ATOM 679 N N . GLY A 1 82 ? -2.334 -4.446 -8.878 1.00 97.69 82 GLY A N 1
ATOM 680 C CA . GLY A 1 82 ? -3.177 -4.131 -7.725 1.00 97.69 82 GLY A CA 1
ATOM 681 C C . GLY A 1 82 ? -3.447 -5.350 -6.848 1.00 97.69 82 GLY A C 1
ATOM 682 O O . GLY A 1 82 ? -2.960 -6.452 -7.124 1.00 97.69 82 GLY A O 1
ATOM 683 N N . ILE A 1 83 ? -4.242 -5.163 -5.793 1.00 97.56 83 ILE A N 1
ATOM 684 C CA . ILE A 1 83 ? -4.664 -6.266 -4.919 1.00 97.56 83 ILE A CA 1
ATOM 685 C C . ILE A 1 83 ? -5.621 -7.181 -5.695 1.00 97.56 83 ILE A C 1
ATOM 687 O O . ILE A 1 83 ? -6.635 -6.731 -6.232 1.00 97.56 83 ILE A O 1
ATOM 691 N N . ARG A 1 84 ? -5.308 -8.480 -5.745 1.00 97.12 84 ARG A N 1
ATOM 692 C CA . ARG A 1 84 ? -6.143 -9.508 -6.396 1.00 97.12 84 ARG A CA 1
ATOM 693 C C . ARG A 1 84 ? -6.869 -10.410 -5.424 1.00 97.12 84 ARG A C 1
ATOM 695 O O . ARG A 1 84 ? -7.941 -10.907 -5.749 1.00 97.12 84 ARG A O 1
ATOM 702 N N . ASP A 1 85 ? -6.275 -10.610 -4.262 1.00 95.81 85 ASP A N 1
ATOM 703 C CA . ASP A 1 85 ? -6.846 -11.390 -3.182 1.00 95.81 85 ASP A CA 1
ATOM 704 C C . ASP A 1 85 ? -6.516 -10.685 -1.874 1.00 95.81 85 ASP A C 1
ATOM 706 O O . ASP A 1 85 ? -5.392 -10.203 -1.698 1.00 95.81 85 ASP A O 1
ATOM 710 N N . TYR A 1 86 ? -7.498 -10.585 -0.987 1.00 96.25 86 TYR A N 1
ATOM 711 C CA . TYR A 1 86 ? -7.273 -10.100 0.360 1.00 96.25 86 TYR A CA 1
ATOM 712 C C . TYR A 1 86 ? -8.296 -10.670 1.338 1.00 96.25 86 TYR A C 1
ATOM 714 O O . TYR A 1 86 ? -9.466 -10.875 1.014 1.00 96.25 86 TYR A O 1
ATOM 722 N N . GLU A 1 87 ? -7.846 -10.859 2.570 1.00 97.50 87 GLU A N 1
ATOM 723 C CA . GLU A 1 87 ? -8.664 -11.307 3.685 1.00 97.50 87 GLU A CA 1
ATOM 724 C C . GLU A 1 87 ? -8.426 -10.389 4.883 1.00 97.50 87 GLU A C 1
ATOM 726 O O . GLU A 1 87 ? -7.286 -10.151 5.292 1.00 97.50 87 GLU A O 1
ATOM 731 N N . VAL A 1 88 ? -9.519 -9.854 5.433 1.00 97.75 88 VAL A N 1
ATOM 732 C CA . VAL A 1 88 ? -9.496 -8.956 6.591 1.00 97.75 88 VAL A CA 1
ATOM 733 C C . VAL A 1 88 ? -9.928 -9.721 7.832 1.00 97.75 88 VAL A C 1
ATOM 735 O O . VAL A 1 88 ? -11.044 -10.238 7.899 1.00 97.75 88 VAL A O 1
ATOM 738 N N . PHE A 1 89 ? -9.077 -9.681 8.850 1.00 98.00 89 PHE A N 1
ATOM 739 C CA . PHE A 1 89 ? -9.311 -10.213 10.184 1.00 98.00 89 PHE A CA 1
ATOM 740 C C . PHE A 1 89 ? -9.484 -9.037 11.156 1.00 98.00 89 PHE A C 1
ATOM 742 O O . PHE A 1 89 ? -8.500 -8.539 11.707 1.00 98.00 89 PHE A O 1
ATOM 749 N N . PRO A 1 90 ? -10.713 -8.519 11.333 1.00 97.94 90 PRO A N 1
ATOM 750 C CA . PRO A 1 90 ? -10.954 -7.428 12.264 1.00 97.94 90 PRO A CA 1
ATOM 751 C C . PRO A 1 90 ? -10.870 -7.926 13.712 1.00 97.94 90 PRO A C 1
ATOM 753 O O . PRO A 1 90 ? -11.330 -9.022 14.033 1.00 97.94 90 PRO A O 1
ATOM 756 N N . HIS A 1 91 ? -10.326 -7.088 14.587 1.00 97.06 91 HIS A N 1
ATOM 757 C CA . HIS A 1 91 ? -10.154 -7.329 16.017 1.00 97.06 91 HIS A CA 1
ATOM 758 C C . HIS A 1 91 ? -10.658 -6.123 16.824 1.00 97.06 91 HIS A C 1
ATOM 760 O O . HIS A 1 91 ? -11.022 -5.094 16.256 1.00 97.06 91 HIS A O 1
ATOM 766 N N . GLU A 1 92 ? -10.686 -6.221 18.151 1.00 96.38 92 GLU A N 1
ATOM 767 C CA . GLU A 1 92 ? -11.110 -5.120 19.028 1.00 96.38 92 GLU A CA 1
ATOM 768 C C . GLU A 1 92 ? -10.177 -3.903 18.969 1.00 96.38 92 GLU A C 1
ATOM 770 O O . GLU A 1 92 ? -10.644 -2.778 19.132 1.00 96.38 92 GLU A O 1
ATOM 775 N N . ASP A 1 93 ? -8.904 -4.116 18.635 1.00 96.94 93 ASP A N 1
ATOM 776 C CA . ASP A 1 93 ? -7.862 -3.078 18.613 1.00 96.94 93 ASP A CA 1
ATOM 777 C C . ASP A 1 93 ? -7.480 -2.634 17.197 1.00 96.94 93 ASP A C 1
ATOM 779 O O . ASP A 1 93 ? -6.561 -1.844 17.028 1.00 96.94 93 ASP A O 1
ATOM 783 N N . GLY A 1 94 ? -8.157 -3.142 16.165 1.00 98.06 94 GLY A N 1
ATOM 784 C CA . GLY A 1 94 ? -7.897 -2.789 14.770 1.00 98.06 94 GLY A CA 1
ATOM 785 C C . GLY A 1 94 ? -8.150 -3.957 13.825 1.00 98.06 94 GLY A C 1
ATOM 786 O O . GLY A 1 94 ? -9.198 -4.599 13.909 1.00 98.06 94 GLY A O 1
ATOM 787 N N . TRP A 1 95 ? -7.228 -4.237 12.906 1.00 98.44 95 TRP A N 1
ATOM 788 C CA . TRP A 1 95 ? -7.350 -5.376 11.990 1.00 98.44 95 TRP A CA 1
ATOM 789 C C . TRP A 1 95 ? -5.998 -5.890 11.501 1.00 98.44 95 TRP A C 1
ATOM 791 O O . TRP A 1 95 ? -4.999 -5.173 11.492 1.00 98.44 95 TRP A O 1
ATOM 801 N N . VAL A 1 96 ? -6.011 -7.130 11.019 1.00 98.44 96 VAL A N 1
ATOM 802 C CA . VAL A 1 96 ? -4.956 -7.693 10.174 1.00 98.44 96 VAL A CA 1
ATOM 803 C C . VAL A 1 96 ? -5.514 -7.860 8.767 1.00 98.44 96 VAL A C 1
ATOM 805 O O . VAL A 1 96 ? -6.647 -8.316 8.606 1.00 98.44 96 VAL A O 1
ATOM 808 N N . CYS A 1 97 ? -4.752 -7.495 7.743 1.00 98.12 97 CYS A N 1
ATOM 809 C CA . CYS A 1 97 ? -5.122 -7.740 6.353 1.00 98.12 97 CYS A CA 1
ATOM 810 C C . CYS A 1 97 ? -4.030 -8.548 5.667 1.00 98.12 97 CYS A C 1
ATOM 812 O O . CYS A 1 97 ? -2.906 -8.076 5.517 1.00 98.12 97 CYS A O 1
ATOM 814 N N . ARG A 1 98 ? -4.357 -9.764 5.233 1.00 97.75 98 ARG A N 1
ATOM 815 C CA . ARG A 1 98 ? -3.490 -10.545 4.350 1.00 97.75 98 ARG A CA 1
ATOM 816 C C . ARG A 1 98 ? -3.870 -10.216 2.919 1.00 97.75 98 ARG A C 1
ATOM 818 O O . ARG A 1 98 ? -5.044 -10.318 2.584 1.00 97.75 98 ARG A O 1
ATOM 825 N N . MET A 1 99 ? -2.901 -9.891 2.073 1.00 97.44 99 MET A N 1
ATOM 826 C CA . MET A 1 99 ? -3.168 -9.540 0.682 1.00 97.44 99 MET A CA 1
ATOM 827 C C . MET A 1 99 ? -2.135 -10.102 -0.291 1.00 97.44 99 MET A C 1
ATOM 829 O O . MET A 1 99 ? -0.989 -10.406 0.058 1.00 97.44 99 MET A O 1
ATOM 833 N N . VAL A 1 100 ? -2.579 -10.244 -1.536 1.00 98.06 100 VAL A N 1
ATOM 834 C CA . VAL A 1 100 ? -1.766 -10.637 -2.682 1.00 98.06 100 VAL A CA 1
ATOM 835 C C . VAL A 1 100 ? -1.925 -9.578 -3.760 1.00 98.06 100 VAL A C 1
ATOM 837 O O . VAL A 1 100 ? -3.001 -9.414 -4.343 1.00 98.06 100 VAL A O 1
ATOM 840 N N . PHE A 1 101 ? -0.833 -8.884 -4.046 1.00 98.12 101 PHE A N 1
ATOM 841 C CA . PHE A 1 101 ? -0.710 -8.028 -5.210 1.00 98.12 101 PHE A CA 1
ATOM 842 C C . PHE A 1 101 ? -0.334 -8.863 -6.424 1.00 98.12 101 PHE A C 1
ATOM 844 O O . PHE A 1 101 ? 0.523 -9.748 -6.335 1.00 98.12 101 PHE A O 1
ATOM 851 N N . LYS A 1 102 ? -0.952 -8.559 -7.566 1.00 98.38 102 LYS A N 1
ATOM 852 C CA . LYS A 1 102 ? -0.516 -9.090 -8.856 1.00 98.38 102 LYS A CA 1
ATOM 853 C C . LYS A 1 102 ? -0.618 -8.053 -9.956 1.00 98.38 102 LYS A C 1
ATOM 855 O O . LYS A 1 102 ? -1.509 -7.205 -9.920 1.00 98.38 102 LYS A O 1
ATOM 860 N N . GLY A 1 103 ? 0.234 -8.204 -10.958 1.00 98.06 103 GLY A N 1
ATOM 861 C CA . GLY A 1 103 ? 0.156 -7.488 -12.224 1.00 98.06 103 GLY A CA 1
ATOM 862 C C . GLY A 1 103 ? 0.928 -8.217 -13.315 1.00 98.06 103 GLY A C 1
ATOM 863 O O . GLY A 1 103 ? 1.659 -9.172 -13.050 1.00 98.06 103 GLY A O 1
ATOM 864 N N . THR A 1 104 ? 0.755 -7.744 -14.537 1.00 98.31 104 THR A N 1
ATOM 865 C CA . THR A 1 104 ? 1.334 -8.290 -15.755 1.00 98.31 104 THR A CA 1
ATOM 866 C C . THR A 1 104 ? 2.258 -7.244 -16.358 1.00 98.31 104 THR A C 1
ATOM 868 O O . THR A 1 104 ? 1.852 -6.110 -16.626 1.00 98.31 104 THR A O 1
ATOM 871 N N . THR A 1 105 ? 3.518 -7.603 -16.568 1.00 96.38 105 THR A N 1
ATOM 872 C CA . THR A 1 105 ? 4.483 -6.738 -17.248 1.00 96.38 105 THR A CA 1
ATOM 873 C C . THR A 1 105 ? 4.152 -6.612 -18.734 1.00 96.38 105 THR A C 1
ATOM 875 O O . THR A 1 105 ? 3.402 -7.403 -19.308 1.00 96.38 105 THR A O 1
ATOM 878 N N . ARG A 1 106 ? 4.732 -5.611 -19.403 1.00 90.25 106 ARG A N 1
ATOM 879 C CA . ARG A 1 106 ? 4.483 -5.363 -20.837 1.00 90.25 106 ARG A CA 1
ATOM 880 C C . ARG A 1 106 ? 4.929 -6.502 -21.762 1.00 90.25 106 ARG A C 1
ATOM 882 O O . ARG A 1 106 ? 4.396 -6.620 -22.859 1.00 90.25 106 ARG A O 1
ATOM 889 N N . ASP A 1 107 ? 5.893 -7.314 -21.340 1.00 92.75 107 ASP A N 1
ATOM 890 C CA . ASP A 1 107 ? 6.341 -8.529 -22.034 1.00 92.75 107 ASP A CA 1
ATOM 891 C C . ASP A 1 107 ? 5.517 -9.779 -21.661 1.00 92.75 107 ASP A C 1
ATOM 893 O O . ASP A 1 107 ? 5.782 -10.866 -22.169 1.00 92.75 107 ASP A O 1
ATOM 897 N N . GLY A 1 108 ? 4.481 -9.624 -20.828 1.00 95.81 108 GLY A N 1
ATOM 898 C CA . GLY A 1 108 ? 3.510 -10.667 -20.503 1.00 95.81 108 GLY A CA 1
ATOM 899 C C . GLY A 1 108 ? 3.861 -11.532 -19.291 1.00 95.81 108 GLY A C 1
ATOM 900 O O . GLY A 1 108 ? 3.163 -12.515 -19.045 1.00 95.81 108 GLY A O 1
ATOM 901 N N . ALA A 1 109 ? 4.910 -11.206 -18.531 1.00 96.81 109 ALA A N 1
ATOM 902 C CA . ALA A 1 109 ? 5.246 -11.934 -17.311 1.00 96.81 109 ALA A CA 1
ATOM 903 C C . ALA A 1 109 ? 4.314 -11.547 -16.148 1.00 96.81 109 ALA A C 1
ATOM 905 O O . ALA A 1 109 ? 4.002 -10.375 -15.936 1.00 96.81 109 ALA A O 1
ATOM 906 N N . GLU A 1 110 ? 3.885 -12.537 -15.363 1.00 97.75 110 GLU A N 1
ATOM 907 C CA . GLU A 1 110 ? 3.115 -12.299 -14.138 1.00 97.75 110 GLU A CA 1
ATOM 908 C C . GLU A 1 110 ? 4.061 -11.970 -12.971 1.00 97.75 110 GLU A C 1
ATOM 910 O O . GLU A 1 110 ? 5.037 -12.680 -12.713 1.00 97.75 110 GLU A O 1
ATOM 915 N N . ILE A 1 111 ? 3.739 -10.908 -12.234 1.00 98.12 111 ILE A N 1
ATOM 916 C CA . ILE A 1 111 ? 4.382 -10.522 -10.978 1.00 98.12 111 ILE A CA 1
ATOM 917 C C . ILE A 1 111 ? 3.394 -10.746 -9.839 1.00 98.12 111 ILE A C 1
ATOM 919 O O . ILE A 1 111 ? 2.240 -10.326 -9.916 1.00 98.12 111 ILE A O 1
ATOM 923 N N . VAL A 1 112 ? 3.864 -11.378 -8.764 1.00 98.12 112 VAL A N 1
ATOM 924 C CA . VAL A 1 112 ? 3.082 -11.663 -7.556 1.00 98.12 112 VAL A CA 1
ATOM 925 C C . VAL A 1 112 ? 3.869 -11.209 -6.332 1.00 98.12 112 VAL A C 1
ATOM 927 O O . VAL A 1 112 ? 5.059 -11.512 -6.213 1.00 98.12 112 VAL A O 1
ATOM 930 N N . ALA A 1 113 ? 3.196 -10.508 -5.421 1.00 98.06 113 ALA A N 1
ATOM 931 C CA . ALA A 1 113 ? 3.759 -10.080 -4.149 1.00 98.06 113 ALA A CA 1
ATOM 932 C C . ALA A 1 113 ? 2.766 -10.261 -2.999 1.00 98.06 113 ALA A C 1
ATOM 934 O O . ALA A 1 113 ? 1.612 -9.839 -3.065 1.00 98.06 113 ALA A O 1
ATOM 935 N N . HIS A 1 114 ? 3.237 -10.881 -1.926 1.00 97.69 114 HIS A N 1
ATOM 936 C CA . HIS A 1 114 ? 2.494 -11.080 -0.694 1.00 97.69 114 HIS A CA 1
ATOM 937 C C . HIS A 1 114 ? 2.803 -9.966 0.308 1.00 97.69 114 HIS A C 1
ATOM 939 O O . HIS A 1 114 ? 3.955 -9.543 0.465 1.00 97.69 114 HIS A O 1
ATOM 945 N N . GLN A 1 115 ? 1.762 -9.519 1.005 1.00 97.12 115 GLN A N 1
ATOM 946 C CA . GLN A 1 115 ? 1.859 -8.545 2.084 1.00 97.12 115 GLN A CA 1
ATOM 947 C C . GLN A 1 115 ? 0.862 -8.882 3.194 1.00 97.12 115 GLN A C 1
ATOM 949 O O . GLN A 1 115 ? -0.220 -9.422 2.944 1.00 97.12 115 GLN A O 1
ATOM 954 N N . VAL A 1 116 ? 1.243 -8.581 4.430 1.00 98.06 116 VAL A N 1
ATOM 955 C CA . VAL A 1 116 ? 0.354 -8.583 5.587 1.00 98.06 116 VAL A CA 1
ATOM 956 C C . VAL A 1 116 ? 0.474 -7.242 6.287 1.00 98.06 116 VAL A C 1
ATOM 958 O O . VAL A 1 116 ? 1.574 -6.830 6.651 1.00 98.06 116 VAL A O 1
ATOM 961 N N . ASP A 1 117 ? -0.670 -6.609 6.502 1.00 97.38 117 ASP A N 1
ATOM 962 C CA . ASP A 1 117 ? -0.781 -5.359 7.236 1.00 97.38 117 ASP A CA 1
ATOM 963 C C . ASP A 1 117 ? -1.377 -5.598 8.615 1.00 97.38 117 ASP A C 1
ATOM 965 O O . ASP A 1 117 ? -2.352 -6.342 8.748 1.00 97.38 117 ASP A O 1
ATOM 969 N N . PHE A 1 118 ? -0.847 -4.905 9.616 1.00 98.44 118 PHE A N 1
ATOM 970 C CA . PHE A 1 118 ? -1.446 -4.798 10.943 1.00 98.44 118 PHE A CA 1
ATOM 971 C C . PHE A 1 118 ? -1.781 -3.337 11.202 1.00 98.44 118 PHE A C 1
ATOM 973 O O . PHE A 1 118 ? -0.893 -2.490 11.179 1.00 98.44 118 PHE A O 1
ATOM 980 N N . ALA A 1 119 ? -3.049 -3.048 11.467 1.00 98.31 119 ALA A N 1
ATOM 981 C CA . ALA A 1 119 ? -3.498 -1.721 11.853 1.00 98.31 119 ALA A CA 1
ATOM 982 C C . ALA A 1 119 ? -3.983 -1.737 13.301 1.00 98.31 119 ALA A C 1
ATOM 984 O O . ALA A 1 119 ? -4.777 -2.601 13.681 1.00 98.31 119 ALA A O 1
ATOM 985 N N . THR A 1 120 ? -3.553 -0.748 14.080 1.00 98.50 120 THR A N 1
ATOM 986 C CA . THR A 1 120 ? -4.059 -0.479 15.430 1.00 98.50 120 THR A CA 1
ATOM 987 C C . THR A 1 120 ? -4.914 0.779 15.416 1.00 98.50 120 THR A C 1
ATOM 989 O O . THR A 1 120 ? -4.494 1.805 14.877 1.00 98.50 120 THR A O 1
ATOM 992 N N . VAL A 1 121 ? -6.094 0.706 16.027 1.00 98.19 121 VAL A N 1
ATOM 993 C CA . VAL A 1 121 ? -7.100 1.769 16.068 1.00 98.19 121 VAL A CA 1
ATOM 994 C C . VAL A 1 121 ? -7.352 2.207 17.510 1.00 98.19 121 VAL A C 1
ATOM 996 O O . VAL A 1 121 ? -7.676 1.380 18.365 1.00 98.19 121 VAL A O 1
ATOM 999 N N . ASP A 1 122 ? -7.234 3.508 17.773 1.00 97.00 122 ASP A N 1
ATOM 1000 C CA . ASP A 1 122 ? -7.461 4.097 19.096 1.00 97.00 122 ASP A CA 1
ATOM 1001 C C . ASP A 1 122 ? -8.953 4.164 19.484 1.00 97.00 122 ASP A C 1
ATOM 1003 O O . ASP A 1 122 ? -9.858 3.722 18.766 1.00 97.00 122 ASP A O 1
ATOM 1007 N N . GLU A 1 123 ? -9.246 4.684 20.674 1.00 95.44 123 GLU A N 1
ATOM 1008 C CA . GLU A 1 123 ? -10.620 4.815 21.171 1.00 95.44 123 GLU A CA 1
ATOM 1009 C C . GLU A 1 123 ? -11.459 5.796 20.338 1.00 95.44 123 GLU A C 1
ATOM 1011 O O . GLU A 1 123 ? -12.673 5.622 20.226 1.00 95.44 123 GLU A O 1
ATOM 1016 N N . GLN A 1 124 ? -10.811 6.774 19.704 1.00 93.94 124 GLN A N 1
ATOM 1017 C CA . GLN A 1 124 ? -11.402 7.775 18.818 1.00 93.94 124 GLN A CA 1
ATOM 1018 C C . GLN A 1 124 ? -11.665 7.229 17.405 1.00 93.94 124 GLN A C 1
ATOM 1020 O O . GLN A 1 124 ? -12.215 7.940 16.561 1.00 93.94 124 GLN A O 1
ATOM 1025 N N . GLY A 1 125 ? -11.299 5.972 17.136 1.00 95.38 125 GLY A N 1
ATOM 1026 C CA . GLY A 1 125 ? -11.500 5.331 15.844 1.00 95.38 125 GLY A CA 1
ATOM 1027 C C . GLY A 1 125 ? -10.475 5.755 14.794 1.00 95.38 125 GLY A C 1
ATOM 1028 O O . GLY A 1 125 ? -10.803 5.733 13.609 1.00 95.38 125 GLY A O 1
ATOM 1029 N N . ARG A 1 126 ? -9.268 6.167 15.195 1.00 96.19 126 ARG A N 1
ATOM 1030 C CA . ARG A 1 126 ? -8.161 6.575 14.316 1.00 96.19 126 ARG A CA 1
ATOM 1031 C C . ARG A 1 126 ? -7.128 5.462 14.239 1.00 96.19 126 ARG A C 1
ATOM 1033 O O . ARG A 1 126 ? -6.768 4.878 15.256 1.00 96.19 126 ARG A O 1
ATOM 1040 N N . VAL A 1 127 ? -6.614 5.181 13.046 1.00 97.06 127 VAL A N 1
ATOM 1041 C CA . VAL A 1 127 ? -5.468 4.278 12.880 1.00 97.06 127 VAL A CA 1
ATOM 1042 C C . VAL A 1 127 ? -4.227 4.980 13.416 1.00 97.06 127 VAL A C 1
ATOM 1044 O O . VAL A 1 127 ? -3.762 5.922 12.784 1.00 97.06 127 VAL A O 1
ATOM 1047 N N . VAL A 1 128 ? -3.691 4.523 14.546 1.00 97.56 128 VAL A N 1
ATOM 1048 C CA . VAL A 1 128 ? -2.526 5.117 15.232 1.00 97.56 128 VAL A CA 1
ATOM 1049 C C . VAL A 1 128 ? -1.241 4.314 15.044 1.00 97.56 128 VAL A C 1
ATOM 1051 O O . VAL A 1 128 ? -0.145 4.835 15.263 1.00 97.56 128 VAL A O 1
ATOM 1054 N N . ARG A 1 129 ? -1.353 3.062 14.589 1.00 98.19 129 ARG A N 1
ATOM 1055 C CA . ARG A 1 129 ? -0.214 2.254 14.147 1.00 98.19 129 ARG A CA 1
ATOM 1056 C C . ARG A 1 129 ? -0.558 1.492 12.877 1.00 98.19 129 ARG A C 1
ATOM 1058 O O . ARG A 1 129 ? -1.660 0.958 12.769 1.00 98.19 129 ARG A O 1
ATOM 1065 N N . MET A 1 130 ? 0.386 1.431 11.946 1.00 97.44 130 MET A N 1
ATOM 1066 C CA . MET A 1 130 ? 0.313 0.568 10.773 1.00 97.44 130 MET A CA 1
ATOM 1067 C C . MET A 1 130 ? 1.655 -0.135 10.557 1.00 97.44 130 MET A C 1
ATOM 1069 O O . MET A 1 130 ? 2.706 0.501 10.536 1.00 97.44 130 MET A O 1
ATOM 1073 N N . GLU A 1 131 ? 1.618 -1.447 10.374 1.00 97.94 131 GLU A N 1
ATOM 1074 C CA . GLU A 1 131 ? 2.800 -2.283 10.172 1.00 97.94 131 GLU A CA 1
ATOM 1075 C C . GLU A 1 131 ? 2.664 -3.056 8.869 1.00 97.94 131 GLU A C 1
ATOM 1077 O O . GLU A 1 131 ? 1.625 -3.674 8.641 1.00 97.94 131 GLU A O 1
ATOM 1082 N N . TRP A 1 132 ? 3.712 -3.061 8.045 1.00 93.75 132 TRP A N 1
ATOM 1083 C CA . TRP A 1 132 ? 3.725 -3.788 6.775 1.00 93.75 132 TRP A CA 1
ATOM 1084 C C . TRP A 1 132 ? 4.777 -4.887 6.799 1.00 93.75 132 TRP A C 1
ATOM 1086 O O . TRP A 1 132 ? 5.977 -4.628 6.940 1.00 93.75 132 TRP A O 1
ATOM 1096 N N . TYR A 1 133 ? 4.328 -6.121 6.602 1.00 96.50 133 TYR A N 1
ATOM 1097 C CA . TYR A 1 133 ? 5.184 -7.289 6.467 1.00 96.50 133 TYR A CA 1
ATOM 1098 C C . TYR A 1 133 ? 5.100 -7.809 5.046 1.00 96.50 133 TYR A C 1
ATOM 1100 O O . TYR A 1 133 ? 4.048 -8.239 4.577 1.00 96.50 133 TYR A O 1
ATOM 1108 N N . THR A 1 134 ? 6.232 -7.779 4.364 1.00 94.94 134 THR A N 1
ATOM 1109 C CA . THR A 1 134 ? 6.343 -8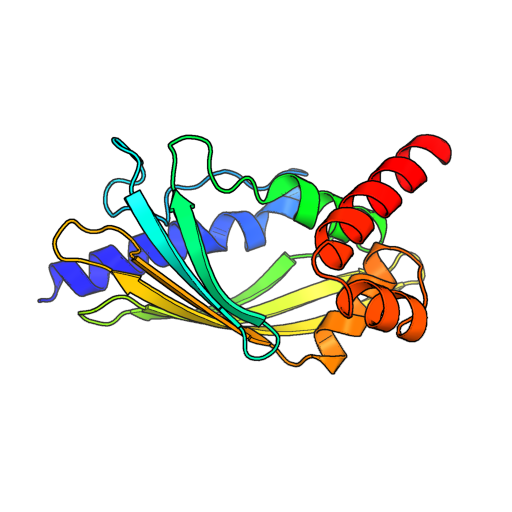.138 2.957 1.00 94.94 134 THR A CA 1
ATOM 1110 C C . THR A 1 134 ? 7.412 -9.201 2.765 1.00 94.94 134 THR A C 1
ATOM 1112 O O . THR A 1 134 ? 8.373 -9.274 3.533 1.00 94.94 134 THR A O 1
ATOM 1115 N N . ASP A 1 135 ? 7.269 -10.028 1.726 1.00 92.62 135 ASP A N 1
ATOM 1116 C CA . ASP A 1 135 ? 8.410 -10.799 1.228 1.00 92.62 135 ASP A CA 1
ATOM 1117 C C . ASP A 1 135 ? 9.328 -9.837 0.450 1.00 92.62 135 ASP A C 1
ATOM 1119 O O . ASP A 1 135 ? 8.945 -9.364 -0.629 1.00 92.62 135 ASP A O 1
ATOM 1123 N N . PRO A 1 136 ? 10.533 -9.526 0.962 1.00 90.19 136 PRO A N 1
ATOM 1124 C CA . PRO A 1 136 ? 11.396 -8.525 0.348 1.00 90.19 136 PRO A CA 1
ATOM 1125 C C . PRO A 1 136 ? 11.837 -8.926 -1.064 1.00 90.19 136 PRO A C 1
ATOM 1127 O O . PRO A 1 136 ? 11.998 -8.057 -1.919 1.00 90.19 136 PRO A O 1
ATOM 1130 N N . ASN A 1 137 ? 11.984 -10.223 -1.349 1.00 92.69 137 ASN A N 1
ATOM 1131 C CA . ASN A 1 137 ? 12.396 -10.687 -2.673 1.00 92.69 137 ASN A CA 1
ATOM 1132 C C . ASN A 1 137 ? 11.282 -10.492 -3.703 1.00 92.69 137 ASN A C 1
ATOM 1134 O O . ASN A 1 137 ? 11.556 -10.169 -4.859 1.00 92.69 137 ASN A O 1
ATOM 1138 N N . GLN A 1 138 ? 10.027 -10.675 -3.294 1.00 96.31 138 GLN A N 1
ATOM 1139 C CA . GLN A 1 138 ? 8.878 -10.448 -4.167 1.00 96.31 138 GLN A CA 1
ATOM 1140 C C . GLN A 1 138 ? 8.698 -8.957 -4.459 1.00 96.31 138 GLN A C 1
ATOM 1142 O O . GLN A 1 138 ? 8.533 -8.569 -5.614 1.00 96.31 138 GLN A O 1
ATOM 1147 N N . TRP A 1 139 ? 8.817 -8.107 -3.439 1.00 95.44 139 TRP A N 1
ATOM 1148 C CA . TRP A 1 139 ? 8.658 -6.663 -3.609 1.00 95.44 139 TRP A CA 1
ATOM 1149 C C . TRP A 1 139 ? 9.802 -6.007 -4.385 1.00 95.44 139 TRP A C 1
ATOM 1151 O O . TRP A 1 139 ? 9.550 -5.129 -5.208 1.00 95.44 139 TRP A O 1
ATOM 1161 N N . LEU A 1 140 ? 11.038 -6.502 -4.258 1.00 95.38 140 LEU A N 1
ATOM 1162 C CA . LEU A 1 140 ? 12.133 -6.092 -5.144 1.00 95.38 140 L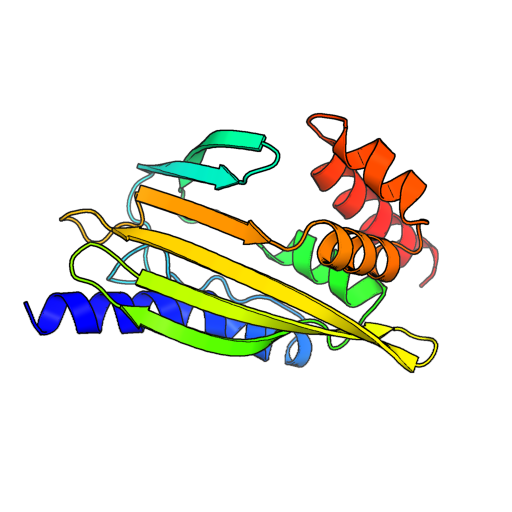EU A CA 1
ATOM 1163 C C . LEU A 1 140 ? 11.814 -6.351 -6.625 1.00 95.38 140 LEU A C 1
ATOM 1165 O O . LEU A 1 140 ? 12.142 -5.523 -7.475 1.00 95.38 140 LEU A O 1
ATOM 1169 N N . ARG A 1 141 ? 11.130 -7.458 -6.943 1.00 96.81 141 ARG A N 1
ATOM 1170 C CA . ARG A 1 141 ? 10.683 -7.751 -8.316 1.00 96.81 141 ARG A CA 1
ATOM 1171 C C . ARG A 1 141 ? 9.551 -6.835 -8.765 1.00 96.81 141 ARG A C 1
ATOM 1173 O O . ARG A 1 141 ? 9.578 -6.403 -9.910 1.00 96.81 141 ARG A O 1
ATOM 1180 N N . VAL A 1 142 ? 8.607 -6.499 -7.882 1.00 97.62 142 VAL A N 1
ATOM 1181 C CA . VAL A 1 142 ? 7.556 -5.498 -8.160 1.00 97.62 142 VAL A CA 1
ATOM 1182 C C . VAL A 1 142 ? 8.184 -4.165 -8.562 1.00 97.62 142 VAL A C 1
ATOM 1184 O O . VAL A 1 142 ? 7.873 -3.631 -9.624 1.00 97.62 142 VAL A O 1
ATOM 1187 N N . TRP A 1 143 ? 9.108 -3.649 -7.754 1.00 97.00 143 TRP A N 1
ATOM 1188 C CA . TRP A 1 143 ? 9.778 -2.374 -8.018 1.00 97.00 143 TRP A CA 1
ATOM 1189 C C . TRP A 1 143 ? 10.665 -2.415 -9.264 1.00 97.00 143 TRP A C 1
ATOM 1191 O O . TRP A 1 143 ? 10.699 -1.445 -10.023 1.00 97.00 143 TRP A O 1
ATOM 1201 N N . SER A 1 144 ? 11.341 -3.538 -9.514 1.00 97.19 144 SER A N 1
ATOM 1202 C CA . SER A 1 144 ? 12.111 -3.765 -10.742 1.00 97.19 144 SER A CA 1
ATOM 1203 C C . SER A 1 144 ? 11.207 -3.736 -11.978 1.00 97.19 144 SER A C 1
ATOM 1205 O O . SER A 1 144 ? 11.453 -2.965 -12.904 1.00 97.19 144 SER A O 1
ATOM 1207 N N . ALA A 1 145 ? 10.102 -4.484 -11.956 1.00 97.25 145 ALA A N 1
ATOM 1208 C CA . ALA A 1 145 ? 9.124 -4.527 -13.038 1.00 97.25 145 ALA A CA 1
ATOM 1209 C C . ALA A 1 145 ? 8.466 -3.162 -13.295 1.00 97.25 145 ALA A C 1
ATOM 1211 O O . ALA A 1 145 ? 8.292 -2.768 -14.446 1.00 97.25 145 ALA A O 1
ATOM 1212 N N . ALA A 1 146 ? 8.135 -2.425 -12.234 1.00 96.69 146 ALA A N 1
ATOM 1213 C CA . ALA A 1 146 ? 7.523 -1.101 -12.315 1.00 96.69 146 ALA A CA 1
ATOM 1214 C C . ALA A 1 146 ? 8.459 -0.048 -12.932 1.00 96.69 146 ALA A C 1
ATOM 1216 O O . ALA A 1 146 ? 8.048 0.720 -13.802 1.00 96.69 146 ALA A O 1
ATOM 1217 N N . SER A 1 147 ? 9.717 -0.025 -12.487 1.00 95.81 147 SER A N 1
ATOM 1218 C CA . SER A 1 147 ? 10.698 1.000 -12.869 1.00 95.81 147 SER A CA 1
ATOM 1219 C C . SER A 1 147 ? 11.494 0.670 -14.134 1.00 95.81 147 SER A C 1
ATOM 1221 O O . SER A 1 147 ? 12.069 1.564 -14.758 1.00 95.81 147 SER A O 1
ATOM 1223 N N . GLY A 1 148 ? 11.559 -0.609 -14.511 1.00 94.50 148 GLY A N 1
ATOM 1224 C CA . GLY A 1 148 ? 12.457 -1.119 -15.548 1.00 94.50 148 GLY A CA 1
ATOM 1225 C C . GLY A 1 148 ? 13.927 -1.202 -15.118 1.00 94.50 148 GLY A C 1
ATOM 1226 O O . GLY A 1 148 ? 14.773 -1.541 -15.943 1.00 94.50 148 GLY A O 1
ATOM 1227 N N . LYS A 1 149 ? 14.245 -0.897 -13.852 1.00 96.12 149 LYS A N 1
ATOM 1228 C CA . LYS A 1 149 ? 15.572 -1.116 -13.261 1.00 96.12 149 LYS A CA 1
ATOM 1229 C C . LYS A 1 149 ? 15.743 -2.585 -12.881 1.00 96.12 149 LYS A C 1
ATOM 1231 O O . LYS A 1 149 ? 14.772 -3.280 -12.581 1.00 96.12 149 LYS A O 1
ATOM 1236 N N . THR A 1 150 ? 16.979 -3.061 -12.834 1.00 96.81 150 THR A N 1
ATOM 1237 C CA . THR A 1 150 ? 17.311 -4.385 -12.294 1.00 96.81 150 THR A CA 1
ATOM 1238 C C . THR A 1 150 ? 17.036 -4.464 -10.788 1.00 96.81 150 THR A C 1
ATOM 1240 O O . THR A 1 150 ? 16.998 -3.451 -10.088 1.00 96.81 150 THR A O 1
ATOM 1243 N N . VAL A 1 151 ? 16.879 -5.682 -10.262 1.00 96.00 151 VAL A N 1
ATOM 1244 C CA . VAL A 1 151 ? 16.721 -5.914 -8.815 1.00 96.00 151 VAL A CA 1
ATOM 1245 C C . VAL A 1 151 ? 17.890 -5.331 -8.013 1.00 96.00 151 VAL A C 1
ATOM 1247 O O . VAL A 1 151 ? 17.657 -4.760 -6.950 1.00 96.00 151 VAL A O 1
ATOM 1250 N N . ASP A 1 152 ? 19.119 -5.411 -8.526 1.00 96.12 152 ASP A N 1
ATOM 1251 C CA . ASP A 1 152 ? 20.305 -4.881 -7.843 1.00 96.12 152 ASP A CA 1
ATOM 1252 C C . ASP A 1 152 ? 20.289 -3.349 -7.772 1.00 96.12 152 ASP A C 1
ATOM 1254 O O . ASP A 1 152 ? 20.562 -2.775 -6.717 1.00 96.12 152 ASP A O 1
ATOM 1258 N N . GLU A 1 153 ? 19.898 -2.673 -8.857 1.00 96.38 153 GLU A N 1
ATOM 1259 C CA . GLU A 1 153 ? 19.737 -1.213 -8.877 1.00 96.38 153 GLU A CA 1
ATOM 1260 C C . GLU A 1 153 ? 18.640 -0.749 -7.913 1.00 96.38 153 GLU A C 1
ATOM 1262 O O . GLU A 1 153 ? 18.829 0.219 -7.172 1.00 96.38 153 GLU A O 1
ATOM 1267 N N . VAL A 1 154 ? 17.506 -1.457 -7.881 1.00 95.75 154 VAL A N 1
ATOM 1268 C CA . VAL A 1 154 ? 16.435 -1.196 -6.911 1.00 95.75 154 VAL A CA 1
ATOM 1269 C C . VAL A 1 154 ? 16.951 -1.416 -5.491 1.00 95.75 154 VAL A C 1
ATOM 1271 O O . VAL A 1 154 ? 16.789 -0.552 -4.632 1.00 95.75 154 VAL A O 1
ATOM 1274 N N . SER A 1 155 ? 17.613 -2.540 -5.225 1.00 93.56 155 SER A N 1
ATOM 1275 C CA . SER A 1 155 ? 18.150 -2.841 -3.899 1.00 93.56 155 SER A CA 1
ATOM 1276 C C . SER A 1 155 ? 19.143 -1.772 -3.434 1.00 93.56 155 SER A C 1
ATOM 1278 O O . SER A 1 155 ? 19.105 -1.371 -2.270 1.00 93.56 155 SER A O 1
ATOM 1280 N N . ALA A 1 156 ? 19.995 -1.274 -4.336 1.00 93.25 156 ALA A N 1
ATOM 1281 C CA . ALA A 1 156 ? 20.940 -0.202 -4.050 1.00 93.25 156 ALA A CA 1
ATOM 1282 C C . ALA A 1 156 ? 20.238 1.117 -3.693 1.00 93.25 156 ALA A C 1
ATOM 1284 O O . ALA A 1 156 ? 20.647 1.771 -2.733 1.00 93.25 156 ALA A O 1
ATOM 1285 N N . LEU A 1 157 ? 19.161 1.482 -4.401 1.00 93.06 157 LEU A N 1
ATOM 1286 C CA . LEU A 1 157 ? 18.351 2.656 -4.060 1.00 93.06 157 LEU A CA 1
ATOM 1287 C C . LEU A 1 157 ? 17.772 2.532 -2.653 1.00 93.06 157 LEU A C 1
ATOM 1289 O O . LEU A 1 157 ? 17.936 3.432 -1.841 1.00 93.06 157 LEU A O 1
ATOM 1293 N N . PHE A 1 158 ? 17.170 1.395 -2.308 1.00 88.75 158 PHE A N 1
ATOM 1294 C CA . PHE A 1 158 ? 16.559 1.214 -0.988 1.00 88.75 158 PHE A CA 1
ATOM 1295 C C . PHE A 1 158 ? 17.565 1.099 0.177 1.00 88.75 158 PHE A C 1
ATOM 1297 O O . PHE A 1 158 ? 17.143 0.890 1.317 1.00 88.75 158 PHE A O 1
ATOM 1304 N N . ASN A 1 159 ? 18.871 1.199 -0.080 1.00 87.06 159 ASN A N 1
ATOM 1305 C CA . ASN A 1 159 ? 19.878 1.378 0.967 1.00 87.06 159 ASN A CA 1
ATOM 1306 C C . ASN A 1 159 ? 20.072 2.859 1.347 1.00 87.06 159 ASN A C 1
ATOM 1308 O O . ASN A 1 159 ? 20.818 3.148 2.282 1.00 87.06 159 ASN A O 1
ATOM 1312 N N . THR A 1 160 ? 19.409 3.797 0.660 1.00 87.38 160 THR A N 1
ATOM 1313 C CA . THR A 1 160 ? 19.364 5.220 1.024 1.00 87.38 160 THR A CA 1
ATOM 1314 C C . THR A 1 160 ? 18.030 5.577 1.684 1.00 87.38 160 THR A C 1
ATOM 1316 O O . THR A 1 160 ? 17.017 4.903 1.494 1.00 87.38 160 THR A O 1
ATOM 1319 N N . LEU A 1 161 ? 18.016 6.654 2.476 1.00 82.44 161 LEU A N 1
ATOM 1320 C CA . LEU A 1 161 ? 16.812 7.109 3.190 1.00 82.44 161 LEU A CA 1
ATOM 1321 C C . LEU A 1 161 ? 15.697 7.592 2.247 1.00 82.44 161 LEU A C 1
ATOM 1323 O O . LEU A 1 161 ? 14.519 7.487 2.576 1.00 82.44 161 LEU A O 1
ATOM 1327 N N . ASP A 1 162 ? 16.072 8.119 1.085 1.00 88.88 162 ASP A N 1
ATOM 1328 C CA . ASP A 1 162 ? 15.196 8.696 0.063 1.00 88.88 162 ASP A CA 1
ATOM 1329 C C . ASP A 1 162 ? 14.966 7.764 -1.138 1.00 88.88 162 ASP A C 1
ATOM 1331 O O . ASP A 1 162 ? 14.267 8.129 -2.082 1.00 88.88 162 ASP A O 1
ATOM 1335 N N . GLY A 1 163 ? 15.537 6.557 -1.118 1.00 91.19 163 GLY A N 1
ATOM 1336 C CA . GLY A 1 163 ? 15.601 5.672 -2.278 1.00 91.19 163 GLY A CA 1
ATOM 1337 C C . GLY A 1 163 ? 14.246 5.299 -2.862 1.00 91.19 163 GLY A C 1
ATOM 1338 O O . GLY A 1 163 ? 14.099 5.233 -4.080 1.00 91.19 163 GLY A O 1
ATOM 1339 N N . PHE A 1 164 ? 13.242 5.102 -2.004 1.00 90.69 164 PHE A N 1
ATOM 1340 C CA . PHE A 1 164 ? 11.888 4.797 -2.458 1.00 90.69 164 PHE A CA 1
ATOM 1341 C C . PHE A 1 164 ? 11.234 5.989 -3.162 1.00 90.69 164 PHE A C 1
ATOM 1343 O O . PHE A 1 164 ? 10.678 5.830 -4.246 1.00 90.69 164 PHE A O 1
ATOM 1350 N N . GLN A 1 165 ? 11.368 7.193 -2.597 1.00 92.56 165 GLN A N 1
ATOM 1351 C CA . GLN A 1 165 ? 10.846 8.410 -3.219 1.00 92.56 165 GLN A CA 1
ATOM 1352 C C . GLN A 1 165 ? 11.531 8.667 -4.564 1.00 92.56 165 GLN A C 1
ATOM 1354 O O . GLN A 1 165 ? 10.865 8.904 -5.568 1.00 92.56 165 GLN A O 1
ATOM 1359 N N . ARG A 1 166 ? 12.859 8.519 -4.611 1.00 94.38 166 ARG A N 1
ATOM 1360 C CA . ARG A 1 166 ? 13.625 8.638 -5.854 1.00 94.38 166 ARG A CA 1
ATOM 1361 C C . ARG A 1 166 ? 13.191 7.630 -6.909 1.00 94.38 166 ARG A C 1
ATOM 1363 O O . ARG A 1 166 ? 13.105 7.989 -8.076 1.00 94.38 166 ARG A O 1
ATOM 1370 N N . LEU A 1 167 ? 12.902 6.387 -6.519 1.00 95.56 167 LEU A N 1
ATOM 1371 C CA . LEU A 1 167 ? 12.408 5.379 -7.454 1.00 95.56 167 LEU A CA 1
ATOM 1372 C C . LEU A 1 167 ? 11.079 5.810 -8.092 1.00 95.56 167 LEU A C 1
ATOM 1374 O O . LEU A 1 167 ? 10.928 5.675 -9.308 1.00 95.56 167 LEU A O 1
ATOM 1378 N N . ILE A 1 168 ? 10.148 6.342 -7.293 1.00 95.62 168 ILE A N 1
ATOM 1379 C CA . ILE A 1 168 ? 8.862 6.864 -7.774 1.00 95.62 168 ILE A CA 1
ATOM 1380 C C . ILE A 1 168 ? 9.102 8.003 -8.770 1.00 95.62 168 ILE A C 1
ATOM 1382 O O . ILE A 1 168 ? 8.643 7.927 -9.913 1.00 95.62 168 ILE A O 1
ATOM 1386 N N . ASP A 1 169 ? 9.872 9.013 -8.365 1.00 94.81 169 ASP A N 1
ATOM 1387 C CA . ASP A 1 169 ? 10.102 10.223 -9.157 1.00 94.81 169 ASP A CA 1
ATOM 1388 C C . ASP A 1 169 ? 10.821 9.912 -10.481 1.00 94.81 169 ASP A C 1
ATOM 1390 O O . ASP A 1 169 ? 10.375 10.335 -11.550 1.00 94.81 169 ASP A O 1
ATOM 1394 N N . GLU A 1 170 ? 11.900 9.118 -10.434 1.00 94.75 170 GLU A N 1
ATOM 1395 C CA . GLU A 1 170 ? 12.673 8.715 -11.617 1.00 94.75 170 GLU A CA 1
ATOM 1396 C C . GLU A 1 170 ? 11.823 7.883 -12.595 1.00 94.75 170 GLU A C 1
ATOM 1398 O O . GLU A 1 170 ? 11.936 8.046 -13.814 1.00 94.75 170 GLU A O 1
ATOM 1403 N N . THR A 1 171 ? 10.953 7.005 -12.082 1.00 94.12 171 THR A N 1
ATOM 1404 C CA . THR A 1 171 ? 10.095 6.154 -12.923 1.00 94.12 171 THR A CA 1
ATOM 1405 C C . THR A 1 171 ? 9.021 6.971 -13.633 1.00 94.12 171 THR A C 1
ATOM 1407 O O . THR A 1 171 ? 8.836 6.814 -14.842 1.00 94.12 171 THR A O 1
ATOM 1410 N N . ILE A 1 172 ? 8.337 7.861 -12.906 1.00 92.69 172 ILE A N 1
ATOM 1411 C CA . ILE A 1 172 ? 7.285 8.715 -13.472 1.00 92.69 172 ILE A CA 1
ATOM 1412 C C . ILE A 1 172 ? 7.888 9.680 -14.499 1.00 92.69 172 ILE A C 1
ATOM 1414 O O . ILE A 1 172 ? 7.415 9.728 -15.633 1.00 92.69 172 ILE A O 1
ATOM 1418 N N . ALA A 1 173 ? 8.988 10.364 -14.164 1.00 91.12 173 ALA A N 1
ATOM 1419 C CA . ALA A 1 173 ? 9.664 11.264 -15.099 1.00 91.12 173 ALA A CA 1
ATOM 1420 C C . ALA A 1 173 ? 10.134 10.531 -16.371 1.00 91.12 173 ALA A C 1
ATOM 1422 O O . ALA A 1 173 ? 9.993 11.033 -17.488 1.00 91.12 173 ALA A O 1
ATOM 1423 N N . GLY A 1 174 ? 10.650 9.306 -16.223 1.00 86.06 174 GLY A N 1
ATOM 1424 C CA . GLY A 1 174 ? 11.068 8.473 -17.348 1.00 86.06 174 GLY A CA 1
ATOM 1425 C C . GLY A 1 174 ? 9.914 7.960 -18.218 1.00 86.06 174 GLY A C 1
ATOM 1426 O O . GLY A 1 174 ? 10.151 7.580 -19.367 1.00 86.06 174 GLY A O 1
ATOM 1427 N N . ARG A 1 175 ? 8.679 7.904 -17.706 1.00 82.56 175 ARG A N 1
ATOM 1428 C CA . ARG A 1 175 ? 7.480 7.587 -18.498 1.00 82.56 175 ARG A CA 1
ATOM 1429 C C . ARG A 1 175 ? 7.124 8.753 -19.411 1.00 82.56 175 ARG A C 1
ATOM 1431 O O . ARG A 1 175 ? 6.933 8.540 -20.605 1.00 82.56 175 ARG A O 1
ATOM 1438 N N . ASP A 1 176 ? 7.089 9.958 -18.855 1.00 76.19 176 ASP A N 1
ATOM 1439 C CA . ASP A 1 176 ? 6.651 11.163 -19.562 1.00 76.19 176 ASP A CA 1
ATOM 1440 C C . ASP A 1 176 ? 7.628 11.564 -20.682 1.00 76.19 176 ASP A C 1
ATOM 1442 O O . ASP A 1 176 ? 7.212 12.108 -21.696 1.00 76.19 176 ASP A O 1
ATOM 1446 N N . ALA A 1 177 ? 8.915 11.221 -20.558 1.00 70.12 177 ALA A N 1
ATOM 1447 C CA . ALA A 1 177 ? 9.907 11.419 -21.620 1.00 70.12 177 ALA A CA 1
ATOM 1448 C C . ALA A 1 177 ? 9.810 10.411 -22.789 1.00 70.12 177 ALA A C 1
ATOM 1450 O O . ALA A 1 177 ? 10.473 10.596 -23.809 1.00 70.12 177 ALA A O 1
ATOM 1451 N N . ARG A 1 178 ? 9.054 9.312 -22.629 1.00 67.50 178 ARG A N 1
ATOM 1452 C CA . ARG A 1 178 ? 8.904 8.229 -23.624 1.00 67.50 178 ARG A CA 1
ATOM 1453 C C . ARG A 1 178 ? 7.536 8.215 -24.319 1.00 67.50 178 ARG A C 1
ATOM 1455 O O . ARG A 1 178 ? 7.369 7.421 -25.245 1.00 67.50 178 ARG A O 1
ATOM 1462 N N . GLY A 1 179 ? 6.580 9.012 -23.838 1.00 54.47 179 GLY A N 1
ATOM 1463 C CA . GLY A 1 179 ? 5.253 9.207 -24.438 1.00 54.47 179 GLY A CA 1
ATOM 1464 C C . GLY A 1 179 ? 5.238 10.390 -25.391 1.00 54.47 179 GLY A C 1
ATOM 1465 O O . GLY A 1 179 ? 4.475 10.307 -26.376 1.00 54.47 179 GLY A O 1
#

pLDDT: mean 92.81, std 7.38, range [54.47, 98.5]